Protein AF-A0AAD9V5Y5-F1 (afdb_monomer_lite)

pLDDT: mean 82.71, std 11.82, range [47.88, 95.81]

Sequence (154 aa):
MQNTRSEWIRNVHAHYNEISAKKIESFIAKNIDHDNVRKQNLLQPDKVKMPLFTRRIRDYPRFKMDFEKQVMLTINIESAPYILRSCLSKEPADVVKSIDDDLEAMWKRLHEKYDPTKVVDVIMNAIQITRNIRDGENNRRVELINVVEDGYRD

Structure (mmCIF, N/CA/C/O backbone):
data_AF-A0AAD9V5Y5-F1
#
_entry.id   AF-A0AAD9V5Y5-F1
#
loop_
_atom_site.group_PDB
_atom_site.id
_atom_site.type_symbol
_atom_site.label_atom_id
_atom_site.label_alt_id
_atom_site.label_comp_id
_atom_site.label_asym_id
_atom_site.label_entity_id
_atom_site.label_seq_id
_atom_site.pdbx_PDB_ins_code
_atom_site.Cartn_x
_atom_site.Cartn_y
_atom_site.Cartn_z
_atom_site.occupancy
_atom_site.B_iso_or_equiv
_atom_site.auth_seq_id
_atom_site.auth_comp_id
_atom_site.auth_asym_id
_atom_site.auth_atom_id
_atom_site.pdbx_PDB_model_num
ATOM 1 N N . MET A 1 1 ? 13.633 26.239 -55.908 1.00 52.34 1 MET A N 1
ATOM 2 C CA . MET A 1 1 ? 13.341 26.351 -54.457 1.00 52.34 1 MET A CA 1
ATOM 3 C C . MET A 1 1 ? 13.117 24.963 -53.829 1.00 52.34 1 MET A C 1
ATOM 5 O O . MET A 1 1 ? 11.999 24.651 -53.451 1.00 52.34 1 MET A O 1
ATOM 9 N N . GLN A 1 2 ? 14.146 24.107 -53.729 1.00 55.38 2 GLN A N 1
ATOM 10 C CA . GLN A 1 2 ? 14.031 22.754 -53.130 1.00 55.38 2 GLN A CA 1
ATOM 11 C C . GLN A 1 2 ? 14.909 22.543 -51.874 1.00 55.38 2 GLN A C 1
ATOM 13 O O . GLN A 1 2 ? 14.791 21.512 -51.223 1.00 55.38 2 GLN A O 1
ATOM 18 N N . ASN A 1 3 ? 15.743 23.519 -51.488 1.00 61.69 3 ASN A N 1
ATOM 19 C CA . ASN A 1 3 ? 16.753 23.337 -50.435 1.00 61.69 3 ASN A CA 1
ATOM 20 C C . ASN A 1 3 ? 16.200 23.445 -48.995 1.00 61.69 3 ASN A C 1
ATOM 22 O O . ASN A 1 3 ? 16.675 22.777 -48.085 1.00 61.69 3 ASN A O 1
ATOM 26 N N . THR A 1 4 ? 15.134 24.220 -48.783 1.00 74.88 4 THR A N 1
ATOM 27 C CA . THR A 1 4 ? 14.596 24.516 -47.441 1.00 74.88 4 THR A CA 1
ATOM 28 C C . THR A 1 4 ? 13.851 23.346 -46.795 1.00 74.88 4 THR A C 1
ATOM 30 O O . THR A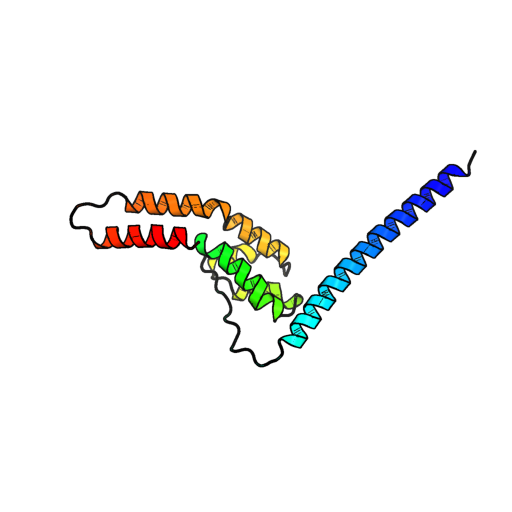 1 4 ? 13.861 23.200 -45.574 1.00 74.88 4 THR A O 1
ATOM 33 N N . ARG A 1 5 ? 13.218 22.474 -47.592 1.00 71.69 5 ARG A N 1
ATOM 34 C CA . ARG A 1 5 ? 12.476 21.311 -47.073 1.00 71.69 5 ARG A CA 1
ATOM 35 C C . ARG A 1 5 ? 13.415 20.247 -46.507 1.00 71.69 5 ARG A C 1
ATOM 37 O O . ARG A 1 5 ? 13.153 19.708 -45.437 1.00 71.69 5 ARG A O 1
ATOM 44 N N . SER A 1 6 ? 14.509 19.970 -47.213 1.00 77.94 6 SER A N 1
ATOM 45 C CA . SER A 1 6 ? 15.519 18.997 -46.787 1.00 77.94 6 SER A CA 1
ATOM 46 C C . SER A 1 6 ? 16.261 19.470 -45.536 1.00 77.94 6 SER A C 1
ATOM 48 O O . SER A 1 6 ? 16.506 18.677 -44.628 1.00 77.94 6 SER A O 1
ATOM 50 N N . GLU A 1 7 ? 16.547 20.771 -45.440 1.00 84.00 7 GLU A N 1
ATOM 51 C CA . GLU A 1 7 ? 17.129 21.371 -44.235 1.00 84.00 7 GLU A CA 1
ATOM 52 C C . GLU A 1 7 ? 16.185 21.288 -43.030 1.00 84.00 7 GLU A C 1
ATOM 54 O O . GLU A 1 7 ? 16.628 20.916 -41.943 1.00 84.00 7 GLU A O 1
ATOM 59 N N . TRP A 1 8 ? 14.885 21.543 -43.222 1.00 87.44 8 TRP A N 1
ATOM 60 C CA . TRP A 1 8 ? 13.888 21.417 -42.155 1.00 87.44 8 TRP A CA 1
ATOM 61 C C . TRP A 1 8 ? 13.782 19.980 -41.628 1.00 87.44 8 TRP A C 1
ATOM 63 O O . TRP A 1 8 ? 13.840 19.771 -40.418 1.00 87.44 8 TRP A O 1
ATOM 73 N N . ILE A 1 9 ? 13.717 18.981 -42.517 1.00 87.00 9 ILE A N 1
ATOM 74 C CA . ILE A 1 9 ? 13.662 17.562 -42.122 1.00 87.00 9 ILE A CA 1
ATOM 75 C C . ILE A 1 9 ? 14.912 17.171 -41.324 1.00 87.00 9 ILE A C 1
ATOM 77 O O . ILE A 1 9 ? 14.811 16.494 -40.300 1.00 87.00 9 ILE A O 1
ATOM 81 N N . ARG A 1 10 ? 16.096 17.617 -41.761 1.00 87.94 10 ARG A N 1
ATOM 82 C CA . ARG A 1 10 ? 17.353 17.338 -41.058 1.00 87.94 10 ARG A CA 1
ATOM 83 C C . ARG A 1 10 ? 17.382 17.980 -39.671 1.00 87.94 10 ARG A C 1
ATOM 85 O O . ARG A 1 10 ? 17.811 17.334 -38.720 1.00 87.94 10 ARG A O 1
ATOM 92 N N . ASN A 1 11 ? 16.905 19.217 -39.552 1.00 93.12 11 ASN A N 1
ATOM 93 C CA . ASN A 1 11 ? 16.843 19.928 -38.277 1.00 93.12 11 ASN A CA 1
ATOM 94 C C . ASN A 1 11 ? 15.878 19.254 -37.288 1.00 93.12 11 ASN A C 1
ATOM 96 O O . ASN A 1 11 ? 16.220 19.049 -36.127 1.00 93.12 11 ASN A O 1
ATOM 100 N N . VAL A 1 12 ? 14.698 18.843 -37.761 1.00 90.56 12 VAL A N 1
ATOM 101 C CA . VAL A 1 12 ? 13.713 18.128 -36.937 1.00 90.56 12 VAL A CA 1
ATOM 102 C C . VAL A 1 12 ? 14.268 16.785 -36.455 1.00 90.56 12 VAL A C 1
ATOM 104 O O . VAL A 1 12 ? 14.148 16.472 -35.272 1.00 90.56 12 VAL A O 1
ATOM 107 N N . HIS A 1 13 ? 14.933 16.016 -37.325 1.00 88.25 13 HIS A N 1
ATOM 108 C CA . HIS A 1 13 ? 15.579 14.763 -36.920 1.00 88.25 13 HIS A CA 1
ATOM 109 C C . HIS A 1 13 ? 16.696 14.975 -35.896 1.00 88.25 13 HIS A C 1
ATOM 111 O O . HIS A 1 13 ? 16.781 14.223 -34.928 1.00 88.25 13 HIS A O 1
ATOM 117 N N . ALA A 1 14 ? 17.538 15.994 -36.083 1.00 93.00 14 ALA A N 1
ATOM 118 C CA . ALA A 1 14 ? 18.602 16.307 -35.134 1.00 93.00 14 ALA A CA 1
ATOM 119 C C . ALA A 1 14 ? 18.029 16.631 -33.746 1.00 93.00 14 ALA A C 1
ATOM 121 O O . ALA A 1 14 ? 18.485 16.076 -32.748 1.00 93.00 14 ALA A O 1
ATOM 122 N N . HIS A 1 15 ? 16.974 17.447 -33.696 1.00 90.25 15 HIS A N 1
ATOM 123 C CA . HIS A 1 15 ? 16.317 17.809 -32.445 1.00 90.25 15 HIS A CA 1
ATOM 124 C C . HIS A 1 15 ? 15.638 16.612 -31.761 1.00 90.25 15 HIS A C 1
ATOM 126 O O . HIS A 1 15 ? 15.766 16.428 -30.552 1.00 90.25 15 HIS A O 1
ATOM 132 N N . TYR A 1 16 ? 14.961 15.751 -32.529 1.00 88.75 16 TYR A N 1
ATOM 133 C CA . TYR A 1 16 ? 14.365 14.522 -32.000 1.00 88.75 16 TYR A CA 1
ATOM 134 C C . TYR A 1 16 ? 15.419 13.579 -31.406 1.00 88.75 16 TYR A C 1
ATOM 136 O O . TYR A 1 16 ? 15.222 13.030 -30.318 1.00 88.75 16 TYR A O 1
ATOM 144 N N . ASN A 1 17 ? 16.551 13.416 -32.093 1.00 92.19 17 ASN A N 1
ATOM 145 C CA . ASN A 1 17 ? 17.650 12.577 -31.625 1.00 92.19 17 ASN A CA 1
ATOM 146 C C . ASN A 1 17 ? 18.288 13.144 -30.354 1.00 92.19 17 ASN A C 1
ATOM 148 O O . ASN A 1 17 ? 18.574 12.385 -29.435 1.00 92.19 17 ASN A O 1
ATOM 152 N N . GLU A 1 18 ? 18.454 14.464 -30.265 1.00 93.31 18 GLU A N 1
ATOM 153 C CA . GLU A 1 18 ? 18.970 15.132 -29.069 1.00 93.31 18 GLU A CA 1
ATOM 154 C C . GLU A 1 18 ? 18.051 14.922 -27.857 1.00 93.31 18 GLU A C 1
ATOM 156 O O . GLU A 1 18 ? 18.514 14.548 -26.778 1.00 93.31 18 GLU A O 1
ATOM 161 N N . ILE A 1 19 ? 16.737 15.105 -28.028 1.00 88.81 19 ILE A N 1
ATOM 162 C CA . ILE A 1 19 ? 15.755 14.865 -26.959 1.00 88.81 19 ILE A CA 1
ATOM 163 C C . ILE A 1 19 ? 15.764 13.391 -26.540 1.00 88.81 19 ILE A C 1
ATOM 165 O O . ILE A 1 19 ? 15.732 13.080 -25.346 1.00 88.81 19 ILE A O 1
ATOM 169 N N . SER A 1 20 ? 15.827 12.480 -27.511 1.00 84.62 20 SER A N 1
ATOM 170 C CA . SER A 1 20 ? 15.849 11.038 -27.257 1.00 84.62 20 SER A CA 1
ATOM 171 C C . SER A 1 20 ? 17.117 10.617 -26.511 1.00 84.62 20 SER A C 1
ATOM 173 O O . SER A 1 20 ? 17.026 9.875 -25.533 1.00 84.62 20 SER A O 1
ATOM 175 N N . ALA A 1 21 ? 18.279 11.150 -26.900 1.00 87.44 21 ALA A N 1
ATOM 176 C CA . ALA A 1 21 ? 19.551 10.918 -26.222 1.00 87.44 21 ALA A CA 1
ATOM 177 C C . ALA A 1 21 ? 19.511 11.418 -24.771 1.00 87.44 21 ALA A C 1
ATOM 179 O O . ALA A 1 21 ? 19.780 10.646 -23.854 1.00 87.44 21 ALA A O 1
ATOM 180 N N . LYS A 1 22 ? 19.043 12.653 -24.542 1.00 88.25 22 LYS A N 1
ATOM 181 C CA . LYS A 1 22 ? 18.873 13.217 -23.190 1.00 88.25 22 LYS A CA 1
ATOM 182 C C . LYS A 1 22 ? 17.957 12.362 -22.310 1.00 88.25 22 LYS A C 1
ATOM 184 O O . LYS A 1 22 ? 18.215 12.189 -21.119 1.00 88.25 22 LYS A O 1
ATOM 189 N N . LYS A 1 23 ? 16.885 11.796 -22.879 1.00 85.38 23 LYS A N 1
ATOM 190 C CA . LYS A 1 23 ? 15.973 10.902 -22.148 1.00 85.38 23 LYS A CA 1
ATOM 191 C C . LYS A 1 23 ? 16.666 9.602 -21.733 1.00 85.38 23 LYS A C 1
ATOM 193 O O . LYS A 1 23 ? 16.518 9.196 -20.580 1.00 85.38 23 LYS A O 1
ATOM 198 N N . ILE A 1 24 ? 17.434 8.991 -22.638 1.00 85.62 24 ILE A N 1
ATOM 199 C CA . ILE A 1 24 ? 18.216 7.772 -22.374 1.00 85.62 24 ILE A CA 1
ATOM 200 C C . ILE A 1 24 ? 19.275 8.040 -21.299 1.00 85.62 24 ILE A C 1
ATOM 202 O O . ILE A 1 24 ? 19.348 7.296 -20.324 1.00 85.62 24 ILE A O 1
ATOM 206 N N . GLU A 1 25 ? 20.027 9.134 -21.415 1.00 85.88 25 GLU A N 1
ATOM 207 C CA . GLU A 1 25 ? 21.022 9.544 -20.417 1.00 85.88 25 GLU A CA 1
ATOM 208 C C . GLU A 1 25 ? 20.388 9.745 -19.035 1.00 85.88 25 GLU A C 1
ATOM 210 O O . GLU A 1 25 ? 20.912 9.242 -18.043 1.00 85.88 25 GLU A O 1
ATOM 215 N N . SER A 1 26 ? 19.215 10.389 -18.959 1.00 78.19 26 SER A N 1
ATOM 216 C CA . SER A 1 26 ? 18.498 10.555 -17.685 1.00 78.19 26 SER A CA 1
ATOM 217 C C . SER A 1 26 ? 18.076 9.221 -17.057 1.00 78.19 26 SER A C 1
ATOM 219 O O . SER A 1 26 ? 18.068 9.086 -15.834 1.00 78.19 26 SER A O 1
ATOM 221 N N . PHE A 1 27 ? 17.732 8.227 -17.881 1.00 69.50 27 PHE A N 1
ATOM 222 C CA . PHE A 1 27 ? 17.334 6.901 -17.417 1.00 69.50 27 PHE A CA 1
ATOM 223 C C . PHE A 1 27 ? 18.547 6.107 -16.921 1.00 69.50 27 PHE A C 1
ATOM 225 O O . PHE A 1 27 ? 18.490 5.489 -15.861 1.00 69.50 27 PHE A O 1
ATOM 232 N N . ILE A 1 28 ? 19.672 6.177 -17.637 1.00 78.75 28 ILE A N 1
ATOM 233 C CA . ILE A 1 28 ? 20.934 5.548 -17.231 1.00 78.75 28 ILE A CA 1
ATOM 234 C C . ILE A 1 28 ? 21.453 6.177 -15.931 1.00 78.75 28 ILE A C 1
ATOM 236 O O . ILE A 1 28 ? 21.783 5.448 -15.000 1.00 78.75 28 ILE A O 1
ATOM 240 N N . ALA A 1 29 ? 21.454 7.509 -15.820 1.00 74.88 29 ALA A N 1
ATOM 241 C CA . ALA A 1 29 ? 21.902 8.213 -14.617 1.00 74.88 29 ALA A CA 1
ATOM 242 C C . ALA A 1 29 ? 21.093 7.818 -13.370 1.00 74.88 29 ALA A C 1
ATOM 244 O O . ALA A 1 29 ? 21.679 7.562 -12.321 1.00 74.88 29 ALA A O 1
ATOM 245 N N . LYS A 1 30 ? 19.763 7.692 -13.493 1.00 70.75 30 LYS A N 1
ATOM 246 C CA . LYS A 1 30 ? 18.895 7.221 -12.399 1.00 70.75 30 LYS A CA 1
ATOM 247 C C . LYS A 1 30 ? 19.213 5.790 -11.955 1.00 70.75 30 LYS A C 1
ATOM 249 O O . LYS A 1 30 ? 19.182 5.515 -10.761 1.00 70.75 30 LYS A O 1
ATOM 254 N N . ASN A 1 31 ? 19.529 4.892 -12.891 1.00 67.25 31 ASN A N 1
ATOM 255 C CA . ASN A 1 31 ? 19.891 3.508 -12.561 1.00 67.25 31 ASN A CA 1
ATOM 256 C C . ASN A 1 31 ? 21.284 3.411 -11.914 1.00 67.25 31 ASN A C 1
ATOM 258 O O . ASN A 1 31 ? 21.455 2.680 -10.944 1.00 67.25 31 ASN A O 1
ATOM 262 N N . ILE A 1 32 ? 22.267 4.182 -12.397 1.00 69.94 32 ILE A N 1
ATOM 263 C CA . ILE A 1 32 ? 23.624 4.212 -11.821 1.00 69.94 32 ILE A CA 1
ATOM 264 C C . ILE A 1 32 ? 23.610 4.770 -10.391 1.00 69.94 32 ILE A C 1
ATOM 266 O O . ILE A 1 32 ? 24.321 4.257 -9.527 1.00 69.94 32 ILE A O 1
ATOM 270 N N . ASP A 1 33 ? 22.814 5.811 -10.133 1.00 65.75 33 ASP A N 1
ATOM 271 C CA . ASP A 1 33 ? 22.650 6.374 -8.788 1.00 65.75 33 ASP A CA 1
ATOM 272 C C . ASP A 1 33 ? 22.039 5.342 -7.826 1.00 65.75 33 ASP A C 1
ATOM 274 O O . ASP A 1 33 ? 22.580 5.092 -6.749 1.00 65.75 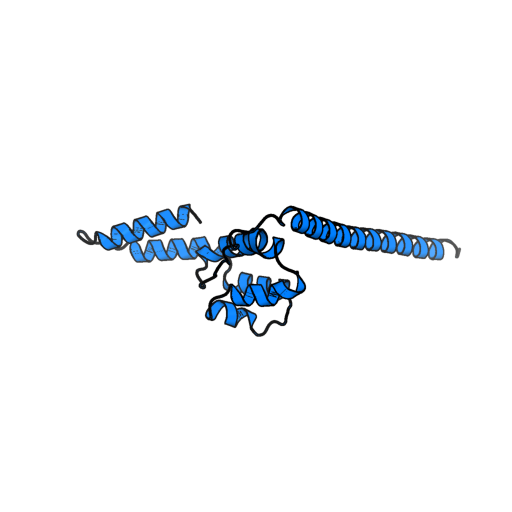33 ASP A O 1
ATOM 278 N N . HIS A 1 34 ? 20.988 4.638 -8.265 1.00 61.09 34 HIS A N 1
ATOM 279 C CA . HIS A 1 34 ? 20.361 3.557 -7.497 1.00 61.09 34 HIS A CA 1
ATOM 280 C C . HIS A 1 34 ? 21.347 2.420 -7.162 1.00 61.09 34 HIS A C 1
ATOM 282 O O . HIS A 1 34 ? 21.453 2.010 -6.002 1.00 61.09 34 HIS A O 1
ATOM 288 N N . ASP A 1 35 ? 22.160 1.986 -8.131 1.00 62.72 35 ASP A N 1
ATOM 289 C CA . ASP A 1 35 ? 23.185 0.954 -7.926 1.00 62.72 35 ASP A CA 1
ATOM 290 C C . ASP A 1 35 ? 24.332 1.404 -6.999 1.00 62.72 35 ASP A C 1
ATOM 292 O O . ASP A 1 35 ? 24.862 0.602 -6.219 1.00 62.72 35 ASP A O 1
ATOM 296 N N . ASN A 1 36 ? 24.735 2.677 -7.051 1.00 60.59 36 ASN A N 1
ATOM 297 C CA . ASN A 1 36 ? 25.765 3.217 -6.157 1.00 60.59 36 ASN A CA 1
ATOM 298 C C . ASN A 1 36 ? 25.259 3.346 -4.715 1.00 60.59 36 ASN A C 1
ATOM 300 O O . ASN A 1 36 ? 25.972 2.946 -3.789 1.00 60.59 36 ASN A O 1
ATOM 304 N N . VAL A 1 37 ? 24.021 3.813 -4.518 1.00 60.31 37 VAL A N 1
ATOM 305 C CA . VAL A 1 37 ? 23.361 3.841 -3.200 1.00 60.31 37 VAL A CA 1
ATOM 306 C C . VAL A 1 37 ? 23.270 2.427 -2.618 1.00 60.31 37 VAL A C 1
ATOM 308 O O . VAL A 1 37 ? 23.543 2.224 -1.432 1.00 60.31 37 VAL A O 1
ATOM 311 N N . ARG A 1 38 ? 22.980 1.418 -3.448 1.00 56.56 38 ARG A N 1
ATOM 312 C CA . ARG A 1 38 ? 22.966 0.008 -3.034 1.00 56.56 38 ARG A CA 1
ATOM 313 C C . ARG A 1 38 ? 24.340 -0.487 -2.573 1.00 56.56 38 ARG A C 1
ATOM 315 O O . ARG A 1 38 ? 24.431 -1.133 -1.531 1.00 56.56 38 ARG A O 1
ATOM 322 N N . LYS A 1 39 ? 25.417 -0.182 -3.311 1.00 58.28 39 LYS A N 1
ATOM 323 C CA . LYS A 1 39 ? 26.790 -0.588 -2.938 1.00 58.28 39 LYS A CA 1
ATOM 324 C C . LYS A 1 39 ? 27.260 0.050 -1.629 1.00 58.28 39 LYS A C 1
ATOM 326 O O . LYS A 1 39 ? 28.006 -0.586 -0.890 1.00 58.28 39 LYS A O 1
ATOM 331 N N . GLN A 1 40 ? 26.810 1.267 -1.327 1.00 58.03 40 GLN A N 1
ATOM 332 C CA . GLN A 1 40 ? 27.155 1.967 -0.085 1.00 58.03 40 GLN A CA 1
ATOM 333 C C . GLN A 1 40 ? 26.397 1.443 1.149 1.00 58.03 40 GLN A C 1
ATOM 335 O O . GLN A 1 40 ? 26.900 1.577 2.261 1.00 58.03 40 GLN A O 1
ATOM 340 N N . ASN A 1 41 ? 25.244 0.787 0.973 1.00 54.06 41 ASN A N 1
ATOM 341 C CA . ASN A 1 41 ? 24.443 0.213 2.065 1.00 54.06 41 ASN A CA 1
ATOM 342 C C . ASN A 1 41 ? 24.762 -1.269 2.370 1.00 54.06 41 ASN A C 1
ATOM 344 O O . ASN A 1 41 ? 24.030 -1.930 3.104 1.00 54.06 41 ASN A O 1
ATOM 348 N N . LEU A 1 42 ? 25.871 -1.812 1.850 1.00 52.16 42 LEU A N 1
ATOM 349 C CA . LEU A 1 42 ? 26.302 -3.201 2.076 1.00 52.16 42 LEU A CA 1
ATOM 350 C C . LEU A 1 42 ? 27.034 -3.399 3.424 1.00 52.16 42 LEU A C 1
ATOM 352 O O . LEU A 1 42 ? 27.983 -4.173 3.523 1.00 52.16 42 LEU A O 1
ATOM 356 N N . LEU A 1 43 ? 26.618 -2.696 4.476 1.00 53.09 43 LEU A N 1
ATOM 357 C CA . LEU A 1 43 ? 27.069 -2.943 5.844 1.00 53.09 43 LEU A CA 1
ATOM 358 C C . LEU A 1 43 ? 25.870 -3.466 6.632 1.00 53.09 43 LEU A C 1
ATOM 360 O O . LEU A 1 43 ? 25.011 -2.701 7.043 1.00 53.09 43 LEU A O 1
ATOM 364 N N . GLN A 1 44 ? 25.813 -4.800 6.720 1.00 54.41 44 GLN A N 1
ATOM 365 C CA . GLN A 1 44 ? 24.907 -5.648 7.508 1.00 54.41 44 GLN A CA 1
ATOM 366 C C . GLN A 1 44 ? 23.558 -5.011 7.890 1.00 54.41 44 GLN A C 1
ATOM 368 O O . GLN A 1 44 ? 23.473 -4.342 8.919 1.00 54.41 44 GLN A O 1
ATOM 373 N N . PRO A 1 45 ? 22.476 -5.258 7.130 1.00 50.22 45 PRO A N 1
ATOM 374 C CA . PRO A 1 45 ? 21.171 -4.812 7.567 1.00 50.22 45 PRO A CA 1
ATOM 375 C C . PRO A 1 45 ? 20.748 -5.651 8.776 1.00 50.22 45 PRO A C 1
ATOM 377 O O . PRO A 1 45 ? 20.501 -6.856 8.656 1.00 50.22 45 PRO A O 1
ATOM 380 N N . ASP A 1 46 ? 20.566 -5.000 9.925 1.00 47.88 46 ASP A N 1
ATOM 381 C CA . ASP A 1 46 ? 19.424 -5.339 10.770 1.00 47.88 46 ASP A CA 1
ATOM 382 C C . ASP A 1 46 ? 18.238 -5.511 9.820 1.00 47.88 46 ASP A C 1
ATOM 384 O O . ASP A 1 46 ? 17.939 -4.596 9.051 1.00 47.88 46 ASP A O 1
ATOM 388 N N . LYS A 1 47 ? 17.671 -6.724 9.762 1.00 57.84 47 LYS A N 1
ATOM 389 C CA . LYS A 1 47 ? 16.658 -7.126 8.772 1.00 57.84 47 LYS A CA 1
ATOM 390 C C . LYS A 1 47 ? 15.701 -5.963 8.518 1.00 57.84 47 LYS A C 1
ATOM 392 O O . LYS A 1 47 ? 14.912 -5.643 9.407 1.00 57.84 47 LYS A O 1
ATOM 397 N N . VAL A 1 48 ? 15.786 -5.345 7.332 1.00 63.59 48 VAL A N 1
ATOM 398 C CA . VAL A 1 48 ? 14.885 -4.257 6.936 1.00 63.59 48 VAL A CA 1
ATOM 399 C C . VAL A 1 48 ? 13.475 -4.736 7.232 1.00 63.59 48 VAL A C 1
ATOM 401 O O . VAL A 1 48 ? 13.049 -5.782 6.731 1.00 63.59 48 VAL A O 1
ATOM 404 N N . LYS A 1 49 ? 12.788 -4.042 8.143 1.00 71.88 49 LYS A N 1
ATOM 405 C CA . LYS A 1 49 ? 11.463 -4.464 8.576 1.00 71.88 49 LYS A CA 1
ATOM 406 C C . LYS A 1 49 ? 10.535 -4.286 7.388 1.00 71.88 49 LYS A C 1
ATOM 408 O O . LYS A 1 49 ? 10.190 -3.164 7.033 1.00 71.88 49 LYS A O 1
ATOM 413 N N . MET A 1 50 ? 10.160 -5.401 6.773 1.00 84.44 50 MET A N 1
ATOM 414 C CA . MET A 1 50 ? 9.297 -5.378 5.605 1.00 84.44 50 MET A CA 1
ATOM 415 C C . MET A 1 50 ? 7.950 -4.744 6.001 1.00 84.44 50 MET A C 1
ATOM 417 O O . MET A 1 50 ? 7.304 -5.240 6.933 1.00 84.44 50 MET A O 1
ATOM 421 N N . PRO A 1 51 ? 7.542 -3.625 5.376 1.00 90.56 51 PRO A N 1
ATOM 422 C CA . PRO A 1 51 ? 6.311 -2.944 5.742 1.00 90.56 51 PRO A CA 1
ATOM 423 C C . PRO A 1 51 ? 5.112 -3.810 5.342 1.00 90.56 51 PRO A C 1
ATOM 425 O O . PRO A 1 51 ? 5.114 -4.425 4.280 1.00 90.56 51 PRO A O 1
ATOM 428 N N . LEU A 1 52 ? 4.078 -3.860 6.184 1.00 93.75 52 LEU A N 1
ATOM 429 C CA . LEU A 1 52 ? 2.853 -4.612 5.910 1.00 93.75 52 LEU A CA 1
ATOM 430 C C . LEU A 1 52 ? 1.669 -3.656 5.786 1.00 93.75 52 LEU A C 1
ATOM 432 O O . LEU A 1 52 ? 1.341 -2.943 6.733 1.00 93.75 52 LEU A O 1
ATOM 436 N N . PHE A 1 53 ? 0.975 -3.702 4.653 1.00 95.31 53 PHE A N 1
ATOM 437 C CA . PHE A 1 53 ? -0.237 -2.929 4.431 1.00 95.31 53 PHE A CA 1
ATOM 438 C C . PHE A 1 53 ? -1.497 -3.753 4.698 1.00 95.31 53 PHE A C 1
ATOM 440 O O . PHE A 1 53 ? -1.796 -4.738 4.015 1.00 95.31 53 PHE A O 1
ATOM 447 N N . THR A 1 54 ? -2.280 -3.322 5.687 1.00 92.38 54 THR A N 1
ATOM 448 C CA . THR A 1 54 ? -3.427 -4.086 6.200 1.00 92.38 54 THR A CA 1
ATOM 449 C C . THR A 1 54 ? -4.783 -3.694 5.619 1.00 92.38 54 THR A C 1
ATOM 451 O O . THR A 1 54 ? -5.756 -4.313 6.034 1.00 92.38 54 THR A O 1
ATOM 454 N N . ARG A 1 55 ? -4.851 -2.723 4.681 1.00 90.50 55 ARG A N 1
ATOM 455 C CA . ARG A 1 55 ? -6.049 -2.067 4.076 1.00 90.50 55 ARG A CA 1
ATOM 456 C C . ARG A 1 55 ? -6.502 -0.741 4.696 1.00 90.50 55 ARG A C 1
ATOM 458 O O . ARG A 1 55 ? -7.439 -0.130 4.184 1.00 90.50 55 ARG A O 1
ATOM 465 N N . ARG A 1 56 ? -5.908 -0.299 5.806 1.00 88.31 56 ARG A N 1
ATOM 466 C CA . ARG A 1 56 ? -6.295 0.970 6.442 1.00 88.31 56 ARG A CA 1
ATOM 467 C C . ARG A 1 56 ? -5.835 2.139 5.572 1.00 88.31 56 ARG A C 1
ATOM 469 O O . ARG A 1 56 ? -4.642 2.319 5.386 1.00 88.31 56 ARG A O 1
ATOM 476 N N . ILE A 1 57 ? -6.779 2.939 5.073 1.00 88.06 57 ILE A N 1
A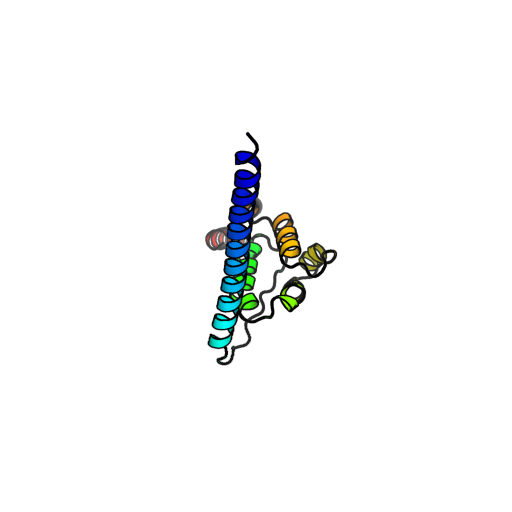TOM 477 C CA . ILE A 1 57 ? -6.487 4.092 4.197 1.00 88.06 57 ILE A CA 1
ATOM 478 C C . ILE A 1 57 ? -5.517 5.076 4.873 1.00 88.06 57 ILE A C 1
ATOM 480 O O . ILE A 1 57 ? -4.608 5.567 4.218 1.00 88.06 57 ILE A O 1
ATOM 484 N N . ARG A 1 58 ? -5.657 5.286 6.190 1.00 88.69 58 ARG A N 1
ATOM 485 C CA . ARG A 1 58 ? -4.754 6.126 7.000 1.00 88.69 58 ARG A CA 1
ATOM 486 C C . ARG A 1 58 ? -3.292 5.666 6.953 1.00 88.69 58 ARG A C 1
ATOM 488 O O . ARG A 1 58 ? -2.391 6.484 6.843 1.00 88.69 58 ARG A O 1
ATOM 495 N N . ASP A 1 59 ? -3.060 4.354 6.904 1.00 90.25 59 ASP A N 1
ATOM 496 C CA . ASP A 1 59 ? -1.710 3.777 6.887 1.00 90.25 59 ASP A CA 1
ATOM 497 C C . ASP A 1 59 ? -1.085 3.791 5.477 1.00 90.25 59 ASP A C 1
ATOM 499 O O . ASP A 1 59 ? 0.112 3.539 5.321 1.00 90.25 59 ASP A O 1
ATOM 503 N N . TYR A 1 60 ? -1.878 4.046 4.429 1.00 92.19 60 TYR A N 1
ATOM 504 C CA . TYR A 1 60 ? -1.448 3.901 3.037 1.00 92.19 60 TYR A CA 1
ATOM 505 C C . TYR A 1 60 ? -0.318 4.863 2.619 1.00 92.19 60 TYR A C 1
ATOM 507 O O . TYR A 1 60 ? 0.654 4.386 2.023 1.00 92.19 60 TYR A O 1
ATOM 515 N N . PRO A 1 61 ? -0.358 6.176 2.941 1.00 90.44 61 PRO A N 1
ATOM 516 C CA . PRO A 1 61 ? 0.731 7.097 2.608 1.00 90.44 61 PRO A CA 1
ATOM 517 C C . PRO A 1 61 ? 2.064 6.670 3.224 1.00 90.44 61 PRO A C 1
ATOM 519 O O . PRO A 1 61 ? 3.091 6.634 2.542 1.00 90.44 61 PRO A O 1
ATOM 522 N N . ARG A 1 62 ? 2.036 6.294 4.509 1.00 90.50 62 ARG A N 1
ATOM 523 C CA . ARG A 1 62 ? 3.221 5.846 5.241 1.00 90.50 62 ARG A CA 1
ATOM 524 C C . ARG A 1 62 ? 3.752 4.531 4.687 1.00 90.50 62 ARG A C 1
ATOM 526 O O . ARG A 1 62 ? 4.944 4.438 4.425 1.00 90.50 62 ARG A O 1
ATOM 533 N N . PHE A 1 63 ? 2.872 3.567 4.419 1.00 93.56 63 PHE A N 1
ATOM 534 C CA . PHE A 1 63 ? 3.241 2.313 3.766 1.00 93.56 63 PHE A CA 1
ATOM 535 C C . PHE A 1 63 ? 3.974 2.543 2.439 1.00 93.56 63 PHE A C 1
ATOM 537 O O . PHE A 1 63 ? 5.042 1.972 2.223 1.00 93.56 63 PHE A O 1
ATOM 544 N N . LYS A 1 64 ? 3.421 3.393 1.564 1.00 93.00 64 LYS A N 1
ATOM 545 C CA . LYS A 1 64 ? 4.030 3.699 0.265 1.00 93.00 64 LYS A CA 1
ATOM 546 C C . LYS A 1 64 ? 5.417 4.321 0.441 1.00 93.00 64 LYS A C 1
ATOM 548 O O . LYS A 1 64 ? 6.375 3.855 -0.171 1.00 93.00 64 LYS A O 1
ATOM 553 N N . MET A 1 65 ? 5.534 5.317 1.320 1.00 91.50 65 MET A N 1
ATOM 554 C CA . MET A 1 65 ? 6.811 5.962 1.628 1.00 91.50 65 MET A CA 1
ATOM 555 C C . MET A 1 65 ? 7.846 4.967 2.175 1.00 91.50 65 MET A C 1
ATOM 557 O O . MET A 1 65 ? 9.000 4.997 1.752 1.00 91.50 65 MET A O 1
ATOM 561 N N . ASP A 1 66 ? 7.456 4.099 3.110 1.00 91.38 66 ASP A N 1
ATOM 562 C CA . ASP A 1 66 ? 8.355 3.111 3.712 1.00 91.38 66 ASP A CA 1
ATOM 563 C C . ASP A 1 66 ? 8.809 2.073 2.681 1.00 91.38 66 ASP A C 1
ATOM 565 O O . ASP A 1 66 ? 9.986 1.714 2.639 1.00 91.38 66 ASP A O 1
ATOM 569 N N . PHE A 1 67 ? 7.918 1.641 1.787 1.00 92.56 67 PHE A N 1
ATOM 570 C CA . PHE A 1 67 ? 8.288 0.749 0.693 1.00 92.56 67 PHE A CA 1
ATOM 571 C C . PHE A 1 67 ? 9.296 1.412 -0.261 1.00 92.56 67 PHE A C 1
ATOM 573 O O . PHE A 1 67 ? 10.332 0.825 -0.573 1.00 92.56 67 PHE A O 1
ATOM 580 N N . GLU A 1 68 ? 9.047 2.652 -0.684 1.00 90.75 68 GLU A N 1
ATOM 581 C CA . GLU A 1 68 ? 9.938 3.391 -1.588 1.00 90.75 68 GLU A CA 1
ATOM 582 C C . GLU A 1 68 ? 11.305 3.699 -0.958 1.00 90.75 68 GLU A C 1
ATOM 584 O O . GLU A 1 68 ? 12.331 3.601 -1.626 1.00 90.75 68 GLU A O 1
ATOM 589 N N . LYS A 1 69 ? 11.345 4.060 0.329 1.00 88.00 69 LYS A N 1
ATOM 590 C CA . LYS A 1 69 ? 12.588 4.496 0.985 1.00 88.00 69 LYS A CA 1
ATOM 591 C C . LYS A 1 69 ? 13.384 3.373 1.635 1.00 88.00 69 LYS A C 1
ATOM 593 O O . LYS A 1 69 ? 14.583 3.535 1.810 1.00 88.00 69 LYS A O 1
ATOM 598 N N . GLN A 1 70 ? 12.752 2.272 2.033 1.00 86.62 70 GLN A N 1
ATOM 599 C CA . GLN A 1 70 ? 13.425 1.203 2.783 1.00 86.62 70 GLN A CA 1
ATOM 600 C C . GLN A 1 70 ? 13.551 -0.077 1.956 1.00 86.62 70 GLN A C 1
ATOM 602 O O . GLN A 1 70 ? 14.603 -0.716 1.946 1.00 86.62 70 GLN A O 1
ATOM 607 N N . VAL A 1 71 ? 12.496 -0.445 1.225 1.00 87.06 71 VAL A N 1
ATOM 608 C CA . VAL A 1 71 ? 12.475 -1.690 0.449 1.00 87.06 71 VAL A CA 1
ATOM 609 C C . VAL A 1 71 ? 13.139 -1.477 -0.907 1.00 87.06 71 VAL A C 1
ATOM 611 O O . VAL A 1 71 ? 14.107 -2.165 -1.218 1.00 87.06 71 VAL A O 1
ATOM 614 N N . MET A 1 72 ? 12.709 -0.478 -1.683 1.00 87.31 72 MET A N 1
ATOM 615 C CA . MET A 1 72 ? 13.215 -0.252 -3.048 1.00 87.31 72 MET A CA 1
ATOM 616 C C . MET A 1 72 ? 14.717 0.057 -3.124 1.00 87.31 72 MET A C 1
ATOM 618 O O . MET A 1 72 ? 15.311 -0.159 -4.173 1.00 87.31 72 MET A O 1
ATOM 622 N N . LEU A 1 73 ? 15.350 0.528 -2.044 1.00 83.69 73 LEU A N 1
ATOM 623 C CA . LEU A 1 73 ? 16.803 0.759 -2.005 1.00 83.69 73 LEU A CA 1
ATOM 624 C C . LEU A 1 73 ? 17.626 -0.530 -1.853 1.00 83.69 73 LEU A C 1
ATOM 626 O O . LEU A 1 73 ? 18.829 -0.528 -2.103 1.00 83.69 73 LEU A O 1
ATOM 630 N N . THR A 1 74 ? 17.000 -1.624 -1.416 1.00 83.06 74 THR A N 1
ATOM 631 C CA . THR A 1 74 ? 17.700 -2.869 -1.059 1.00 83.06 74 THR A CA 1
ATOM 632 C C . THR A 1 74 ? 17.415 -4.029 -2.011 1.00 83.06 74 THR A C 1
ATOM 634 O O . THR A 1 74 ? 18.156 -5.015 -2.009 1.00 83.06 74 THR A O 1
ATOM 637 N N . ILE A 1 75 ? 16.384 -3.916 -2.851 1.00 83.69 75 ILE A N 1
ATOM 638 C CA . ILE A 1 75 ? 15.907 -4.991 -3.729 1.00 83.69 75 ILE A CA 1
ATOM 639 C C . ILE A 1 75 ? 16.231 -4.723 -5.205 1.00 83.69 75 ILE A C 1
ATOM 641 O O . ILE A 1 75 ? 16.499 -3.592 -5.601 1.00 83.69 75 ILE A O 1
ATOM 645 N N . ASN A 1 76 ? 16.185 -5.772 -6.031 1.00 85.88 76 ASN A N 1
ATOM 646 C CA . ASN A 1 76 ? 16.202 -5.624 -7.488 1.00 85.88 76 ASN A CA 1
ATOM 647 C C . ASN A 1 76 ? 14.836 -5.088 -7.956 1.00 85.88 76 ASN A C 1
ATOM 649 O O . ASN A 1 76 ? 13.794 -5.517 -7.460 1.00 85.88 76 ASN A O 1
ATOM 653 N N . ILE A 1 77 ? 14.834 -4.186 -8.936 1.00 84.62 77 ILE A N 1
ATOM 654 C CA . ILE A 1 77 ? 13.610 -3.663 -9.546 1.00 84.62 77 ILE A CA 1
ATOM 655 C C . ILE A 1 77 ? 12.743 -4.774 -10.156 1.00 84.62 77 ILE A C 1
ATOM 657 O O . ILE A 1 77 ? 11.522 -4.719 -10.050 1.00 84.62 77 ILE A O 1
ATOM 661 N N . GLU A 1 78 ? 13.357 -5.829 -10.697 1.00 87.69 78 GLU A N 1
ATOM 662 C CA . GLU A 1 78 ? 12.646 -6.982 -11.268 1.00 87.69 78 GLU A CA 1
ATOM 663 C C . GLU A 1 78 ? 11.891 -7.794 -10.204 1.00 87.69 78 GLU A C 1
ATOM 665 O O . GLU A 1 78 ? 10.850 -8.379 -10.488 1.00 87.69 78 GLU A O 1
ATOM 670 N N . SER A 1 79 ? 12.383 -7.820 -8.959 1.00 88.75 79 SER A N 1
ATOM 671 C CA . SER A 1 79 ? 11.709 -8.514 -7.855 1.00 88.75 79 SER A CA 1
ATOM 672 C C . SER A 1 79 ? 10.717 -7.626 -7.102 1.00 88.75 79 SER A C 1
ATOM 674 O O . SER A 1 79 ? 9.974 -8.123 -6.250 1.00 88.75 79 SER A O 1
ATOM 676 N N . ALA A 1 80 ? 10.659 -6.329 -7.415 1.00 91.25 80 ALA A N 1
ATOM 677 C CA . ALA A 1 80 ? 9.806 -5.368 -6.726 1.00 91.25 80 ALA A CA 1
ATOM 678 C C . ALA A 1 80 ? 8.302 -5.679 -6.798 1.00 91.25 80 ALA A C 1
ATOM 680 O O . ALA A 1 80 ? 7.662 -5.578 -5.750 1.00 91.25 80 ALA A O 1
ATOM 681 N N . PRO A 1 81 ? 7.717 -6.121 -7.931 1.00 94.00 81 PRO A N 1
ATOM 682 C CA . PRO A 1 81 ? 6.304 -6.507 -7.980 1.00 94.00 81 PRO A CA 1
ATOM 683 C C . PRO A 1 81 ? 5.979 -7.659 -7.023 1.00 94.00 81 PRO A C 1
ATOM 685 O O . PRO A 1 81 ? 5.019 -7.601 -6.253 1.00 94.00 81 PRO A O 1
ATOM 688 N N . TYR A 1 82 ? 6.817 -8.698 -7.008 1.00 93.00 82 TYR A N 1
ATOM 689 C CA . TYR A 1 82 ? 6.657 -9.835 -6.104 1.00 93.00 82 TYR A CA 1
ATOM 690 C C . TYR A 1 82 ? 6.787 -9.419 -4.633 1.00 93.00 82 TYR A C 1
ATOM 692 O O . TYR A 1 82 ? 5.950 -9.780 -3.802 1.00 93.00 82 TYR A O 1
ATOM 700 N N . ILE A 1 83 ? 7.801 -8.613 -4.314 1.00 93.25 83 ILE A N 1
ATOM 701 C CA . ILE A 1 83 ? 8.029 -8.131 -2.951 1.00 93.25 83 ILE A CA 1
ATOM 702 C C . ILE A 1 83 ? 6.880 -7.227 -2.504 1.00 93.25 83 ILE A C 1
ATOM 704 O O . ILE A 1 83 ? 6.385 -7.399 -1.391 1.00 93.25 83 ILE A O 1
ATOM 708 N N . LEU A 1 84 ? 6.369 -6.356 -3.379 1.00 94.75 84 LEU A N 1
ATOM 709 C CA . LEU A 1 84 ? 5.172 -5.568 -3.101 1.00 94.75 84 LEU A CA 1
ATOM 710 C C . LEU A 1 84 ? 4.002 -6.474 -2.716 1.00 94.75 84 LEU A C 1
ATOM 712 O O . LEU A 1 84 ? 3.419 -6.249 -1.663 1.00 94.75 84 LEU A O 1
ATOM 716 N N . ARG A 1 85 ? 3.709 -7.543 -3.473 1.00 94.31 85 ARG A N 1
ATOM 717 C CA . ARG A 1 85 ? 2.639 -8.500 -3.114 1.00 94.31 85 ARG A CA 1
ATOM 718 C C . ARG A 1 85 ? 2.848 -9.115 -1.726 1.00 94.31 85 ARG A C 1
ATOM 720 O O . ARG A 1 85 ? 1.877 -9.267 -0.991 1.00 94.31 85 ARG A O 1
ATOM 727 N N . SER A 1 86 ? 4.090 -9.416 -1.339 1.00 93.00 86 SER A N 1
ATOM 728 C CA . SER A 1 86 ? 4.405 -9.959 -0.005 1.00 93.00 86 SER A CA 1
ATOM 729 C C . SER A 1 86 ? 4.181 -8.962 1.143 1.00 93.00 86 SER A C 1
ATOM 731 O O . SER A 1 86 ? 3.911 -9.365 2.273 1.00 93.00 86 SER A O 1
ATOM 733 N N . CYS A 1 87 ? 4.240 -7.663 0.844 1.00 94.69 87 CYS A N 1
ATOM 734 C CA . CYS A 1 87 ? 3.976 -6.565 1.772 1.00 94.69 87 CYS A CA 1
ATOM 735 C C . CYS A 1 87 ? 2.484 -6.222 1.896 1.00 94.69 87 CYS A C 1
ATOM 737 O O . CYS A 1 87 ? 2.106 -5.336 2.663 1.00 94.69 87 CYS A O 1
ATOM 739 N N . LEU A 1 88 ? 1.615 -6.886 1.134 1.00 95.81 88 LEU A N 1
ATOM 740 C CA . LEU A 1 88 ? 0.179 -6.648 1.137 1.00 95.81 88 LEU A CA 1
ATOM 741 C C . LEU A 1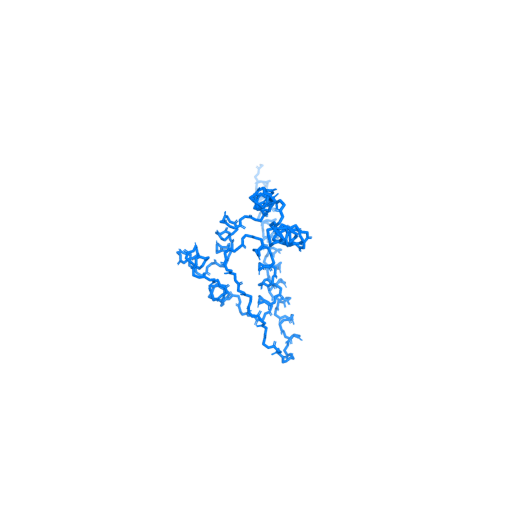 88 ? -0.534 -7.751 1.918 1.00 95.81 88 LEU A C 1
ATOM 743 O O . LEU A 1 88 ? -0.322 -8.943 1.709 1.00 95.81 88 LEU A O 1
ATOM 747 N N . SER A 1 89 ? -1.449 -7.353 2.799 1.00 94.62 89 SER A N 1
ATOM 748 C CA . SER A 1 89 ? -2.429 -8.294 3.344 1.00 94.62 89 SER A CA 1
ATOM 749 C C . SER A 1 89 ? -3.379 -8.793 2.245 1.00 94.62 89 SER A C 1
ATOM 751 O O . SER A 1 89 ? -3.432 -8.240 1.145 1.00 94.62 89 SER A O 1
ATOM 753 N N . LYS A 1 90 ? -4.157 -9.839 2.546 1.00 93.56 90 LYS A N 1
ATOM 754 C CA . LYS A 1 90 ? -5.009 -10.547 1.576 1.00 93.56 90 LYS A CA 1
ATOM 755 C C . LYS A 1 90 ? -5.841 -9.617 0.680 1.00 93.56 90 LYS A C 1
ATOM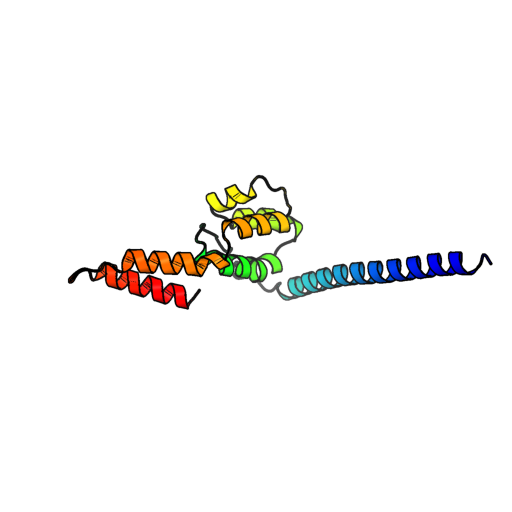 757 O O . LYS A 1 90 ? -5.815 -9.764 -0.534 1.00 93.56 90 LYS A O 1
ATOM 762 N N . GLU A 1 91 ? -6.549 -8.649 1.264 1.00 94.19 91 GLU A N 1
ATOM 763 C CA . GLU A 1 91 ? -7.454 -7.784 0.499 1.00 94.19 91 GLU A CA 1
ATOM 764 C C . GLU A 1 91 ? -6.707 -6.797 -0.426 1.00 94.19 91 GLU A C 1
ATOM 766 O O . GLU A 1 91 ? -7.037 -6.755 -1.609 1.00 94.19 91 GLU A O 1
ATOM 771 N N . PRO A 1 92 ? -5.698 -6.023 0.021 1.00 93.81 92 PRO A N 1
ATOM 772 C CA . PRO A 1 92 ? -4.862 -5.245 -0.893 1.00 93.81 92 PRO A CA 1
ATOM 773 C C . PRO A 1 92 ? -4.131 -6.095 -1.941 1.00 93.81 92 PRO A C 1
ATOM 775 O O . PRO A 1 92 ? -3.994 -5.655 -3.078 1.00 93.81 92 PRO A O 1
ATOM 778 N N . ALA A 1 93 ? -3.70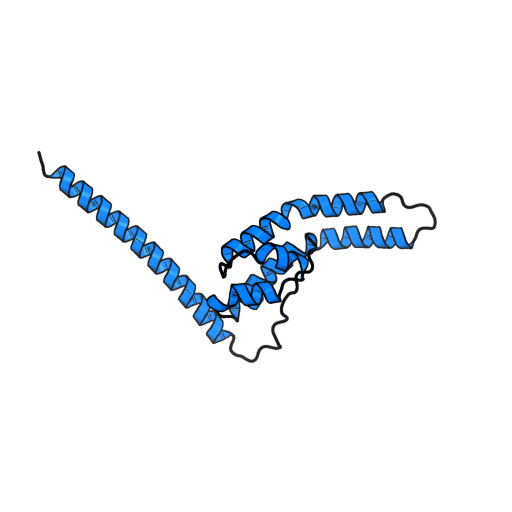3 -7.317 -1.608 1.00 94.75 93 ALA A N 1
ATOM 779 C CA . ALA A 1 93 ? -3.097 -8.229 -2.580 1.00 94.75 93 ALA A CA 1
ATOM 780 C C . ALA A 1 93 ? -4.102 -8.641 -3.671 1.00 94.75 93 ALA A C 1
ATOM 782 O O . ALA A 1 93 ? -3.772 -8.636 -4.856 1.00 94.75 93 ALA A O 1
ATOM 783 N N . ASP A 1 94 ? -5.359 -8.902 -3.297 1.00 94.31 94 ASP A N 1
ATOM 784 C CA . ASP A 1 94 ? -6.450 -9.197 -4.233 1.00 94.31 94 ASP A CA 1
ATOM 785 C C . ASP A 1 94 ? -6.742 -8.047 -5.213 1.00 94.31 94 ASP A C 1
ATOM 787 O O . ASP A 1 94 ? -7.271 -8.288 -6.297 1.00 94.31 94 ASP A O 1
ATOM 791 N N . VAL A 1 95 ? -6.400 -6.804 -4.861 1.00 93.81 95 VAL A N 1
ATOM 792 C CA . VAL A 1 95 ? -6.597 -5.617 -5.715 1.00 93.81 95 VAL A CA 1
ATOM 793 C C . VAL A 1 95 ? -5.621 -5.599 -6.884 1.00 93.81 95 VAL A C 1
ATOM 795 O O . VAL A 1 95 ? -5.971 -5.131 -7.965 1.00 93.81 95 VAL A O 1
ATOM 798 N N . VAL A 1 96 ? -4.412 -6.112 -6.667 1.00 94.62 96 VAL A N 1
ATOM 799 C CA . VAL A 1 96 ? -3.316 -6.098 -7.642 1.00 94.62 96 VAL A CA 1
ATOM 800 C C . VAL A 1 96 ? -3.048 -7.469 -8.261 1.00 94.62 96 VAL A C 1
ATOM 802 O O . VAL A 1 96 ? -2.195 -7.584 -9.129 1.00 94.62 96 VAL A O 1
ATOM 805 N N . LYS A 1 97 ? -3.771 -8.521 -7.853 1.00 91.50 97 LYS A N 1
ATOM 806 C CA . LYS A 1 97 ? -3.512 -9.901 -8.306 1.00 91.50 97 LYS A CA 1
ATOM 807 C C . LYS A 1 97 ? -3.671 -10.124 -9.808 1.00 91.50 97 LYS A C 1
ATOM 809 O O . LYS A 1 97 ? -3.085 -11.056 -10.336 1.00 91.50 97 LYS A O 1
ATOM 814 N N . SER A 1 98 ? -4.514 -9.329 -10.468 1.00 89.62 98 SER A N 1
ATOM 815 C CA . SER A 1 98 ? -4.751 -9.413 -11.913 1.00 89.62 98 SER A CA 1
ATOM 816 C C . SER A 1 98 ? -3.793 -8.537 -12.717 1.00 89.62 98 SER A C 1
ATOM 818 O O . SER A 1 98 ? -3.980 -8.392 -13.919 1.00 89.62 98 SER A O 1
ATOM 820 N N . ILE A 1 99 ? -2.853 -7.873 -12.045 1.00 91.56 99 ILE A N 1
ATOM 821 C CA . ILE A 1 99 ? -1.806 -7.076 -12.666 1.00 91.56 99 ILE A CA 1
ATOM 822 C C . ILE A 1 99 ? -0.573 -7.970 -12.734 1.00 91.56 99 ILE A C 1
ATOM 824 O O . ILE A 1 99 ? -0.194 -8.591 -11.730 1.00 91.56 99 ILE A O 1
ATOM 828 N N . ASP A 1 100 ? 0.027 -8.023 -13.920 1.00 90.19 100 ASP A N 1
ATOM 829 C CA . ASP A 1 100 ? 1.299 -8.698 -14.162 1.00 90.19 100 ASP A CA 1
ATOM 830 C C . ASP A 1 100 ? 2.429 -8.042 -13.341 1.00 90.19 100 ASP A C 1
ATOM 832 O O . ASP A 1 100 ? 2.193 -7.255 -12.422 1.00 90.19 100 ASP A O 1
ATOM 836 N N . ASP A 1 101 ? 3.685 -8.363 -13.633 1.00 90.50 101 ASP A N 1
ATOM 837 C CA . ASP A 1 101 ? 4.850 -7.825 -12.918 1.00 90.50 101 ASP A CA 1
ATOM 838 C C . ASP A 1 101 ? 5.184 -6.370 -13.313 1.00 90.50 101 ASP A C 1
ATOM 840 O O . ASP A 1 101 ? 6.332 -6.006 -13.555 1.00 90.50 101 ASP A O 1
ATOM 844 N N . ASP A 1 102 ? 4.157 -5.520 -13.343 1.00 93.50 102 ASP A N 1
ATOM 845 C CA . ASP A 1 102 ? 4.235 -4.076 -13.543 1.00 93.50 102 ASP A CA 1
ATOM 846 C C . ASP A 1 102 ? 4.008 -3.353 -12.207 1.00 93.50 102 ASP A C 1
ATOM 848 O O . ASP A 1 102 ? 2.879 -3.152 -11.743 1.00 93.50 102 ASP A O 1
ATOM 852 N N . LEU A 1 103 ? 5.114 -2.941 -11.584 1.00 93.00 103 LEU A N 1
ATOM 853 C CA . LEU A 1 103 ? 5.108 -2.237 -10.303 1.00 93.00 103 LEU A CA 1
ATOM 854 C C . LEU A 1 103 ? 4.320 -0.916 -10.359 1.00 93.00 103 LEU A C 1
ATOM 856 O O . LEU A 1 103 ? 3.642 -0.563 -9.391 1.00 93.00 103 LEU A O 1
ATOM 860 N N . GLU A 1 104 ? 4.399 -0.177 -11.466 1.00 93.62 104 GLU A N 1
ATOM 861 C CA . GLU A 1 104 ? 3.739 1.123 -11.609 1.00 93.62 104 GLU A CA 1
ATOM 862 C C . GLU A 1 104 ? 2.220 0.947 -11.705 1.00 93.62 104 GLU A C 1
ATOM 864 O O . GLU A 1 104 ? 1.462 1.621 -10.996 1.00 93.62 104 GLU A O 1
ATOM 869 N N . ALA A 1 105 ? 1.766 -0.026 -12.499 1.00 95.00 105 ALA A N 1
ATOM 870 C CA . ALA A 1 105 ? 0.354 -0.380 -12.589 1.00 95.00 105 ALA A CA 1
ATOM 871 C C . ALA A 1 105 ? -0.205 -0.862 -11.239 1.00 95.00 105 ALA A C 1
ATOM 873 O O . ALA A 1 105 ? -1.312 -0.467 -10.851 1.00 95.00 105 ALA A O 1
ATOM 874 N N . MET A 1 106 ? 0.563 -1.657 -10.483 1.00 95.62 106 MET A N 1
ATOM 875 C CA . MET A 1 106 ? 0.181 -2.086 -9.134 1.00 95.62 106 MET A CA 1
ATOM 876 C C . MET A 1 106 ? -0.015 -0.894 -8.189 1.00 95.62 106 MET A C 1
ATOM 878 O O . MET A 1 106 ? -1.047 -0.803 -7.515 1.00 95.62 106 MET A O 1
ATOM 882 N N . TRP A 1 107 ? 0.932 0.050 -8.163 1.00 95.44 107 TRP A N 1
ATOM 883 C CA . TRP A 1 107 ? 0.819 1.260 -7.345 1.00 95.44 107 TRP A CA 1
ATOM 884 C C . TRP A 1 107 ? -0.368 2.123 -7.733 1.00 95.44 107 TRP A C 1
ATOM 886 O O . TRP A 1 107 ? -1.083 2.608 -6.854 1.00 95.44 107 TRP A O 1
ATOM 896 N N . LYS A 1 108 ? -0.610 2.290 -9.035 1.00 94.44 108 LYS A N 1
ATOM 897 C CA . LYS A 1 108 ? -1.768 3.028 -9.536 1.00 94.44 108 LYS A CA 1
ATOM 898 C C . LYS A 1 108 ? -3.067 2.420 -9.013 1.00 94.44 108 LYS A C 1
ATOM 900 O O . LYS A 1 108 ? -3.894 3.133 -8.450 1.00 94.44 108 LYS A O 1
ATOM 905 N N . ARG A 1 109 ? -3.218 1.097 -9.109 1.00 94.38 109 ARG A N 1
ATOM 906 C CA . ARG A 1 109 ? -4.429 0.399 -8.661 1.00 94.38 109 ARG A CA 1
ATOM 907 C C . ARG A 1 109 ? -4.642 0.490 -7.149 1.00 94.38 109 ARG A C 1
ATOM 909 O O . ARG A 1 109 ? -5.777 0.653 -6.696 1.00 94.38 109 ARG A O 1
ATOM 916 N N . LEU A 1 110 ? -3.564 0.407 -6.368 1.00 94.62 110 LEU A N 1
ATOM 917 C CA . LEU A 1 110 ? -3.615 0.633 -4.922 1.00 94.62 110 LEU A CA 1
ATOM 918 C C . LEU A 1 110 ? -4.008 2.077 -4.601 1.00 94.62 110 LEU A C 1
ATOM 920 O O . LEU A 1 110 ? -4.849 2.289 -3.733 1.00 94.62 110 LEU A O 1
ATOM 924 N N . HIS A 1 111 ? -3.461 3.055 -5.323 1.00 93.06 111 HIS A N 1
ATOM 925 C CA . HIS A 1 111 ? -3.748 4.471 -5.109 1.00 93.06 111 HIS A CA 1
ATOM 926 C C . HIS A 1 111 ? -5.195 4.830 -5.461 1.00 93.06 111 HIS A C 1
ATOM 928 O O . HIS A 1 111 ? -5.833 5.570 -4.725 1.00 93.06 111 HIS A O 1
ATOM 934 N N . GLU A 1 112 ? -5.749 4.242 -6.521 1.00 92.19 112 GLU A N 1
ATOM 935 C CA . GLU A 1 112 ? -7.165 4.396 -6.873 1.00 92.19 112 GLU A CA 1
ATOM 936 C C . GLU A 1 112 ? -8.101 3.866 -5.774 1.00 92.19 112 GLU A C 1
ATOM 938 O O . GLU A 1 112 ? -9.152 4.453 -5.509 1.00 92.19 112 GLU A O 1
ATOM 943 N N . LYS A 1 113 ? -7.743 2.747 -5.127 1.00 91.81 113 LYS A N 1
ATOM 944 C CA . LYS A 1 113 ? -8.586 2.136 -4.090 1.00 91.81 113 LYS A CA 1
ATOM 945 C C . LYS A 1 113 ? -8.405 2.782 -2.715 1.00 91.81 113 LYS A C 1
ATOM 947 O O . LYS A 1 113 ? -9.394 2.998 -2.018 1.00 91.81 113 LYS A O 1
ATOM 952 N N . TYR A 1 114 ? -7.167 3.062 -2.321 1.00 91.31 114 TYR A N 1
ATOM 953 C CA . TYR A 1 114 ? -6.787 3.572 -0.997 1.00 91.31 114 TYR A CA 1
ATOM 954 C C . TYR A 1 114 ? -6.395 5.053 -1.046 1.00 91.31 114 TYR A C 1
ATOM 956 O O . TYR A 1 114 ? -5.475 5.481 -0.355 1.00 91.31 114 TYR A O 1
ATOM 964 N N . ASP A 1 115 ? -7.096 5.811 -1.891 1.00 86.88 115 ASP A N 1
ATOM 965 C CA . ASP A 1 115 ? -6.866 7.224 -2.180 1.00 86.88 115 ASP A CA 1
ATOM 966 C C . ASP A 1 115 ? -6.567 8.046 -0.908 1.00 86.88 115 ASP A C 1
ATOM 968 O O . ASP A 1 115 ? -7.436 8.179 -0.036 1.00 86.88 115 ASP A O 1
ATOM 972 N N . PRO A 1 116 ? -5.348 8.604 -0.787 1.00 78.31 116 PRO A N 1
ATOM 973 C CA . PRO A 1 116 ? -4.929 9.334 0.400 1.00 78.31 116 PRO A CA 1
ATOM 974 C C . PRO A 1 116 ? -5.698 10.646 0.592 1.00 78.31 116 PRO A C 1
ATOM 976 O O . PRO A 1 116 ? -5.746 11.158 1.706 1.00 78.31 116 PRO A O 1
ATOM 979 N N . THR A 1 117 ? -6.359 11.178 -0.442 1.00 83.94 117 THR A N 1
ATOM 980 C CA . THR A 1 117 ? -7.204 12.375 -0.297 1.00 83.94 117 THR A CA 1
ATOM 981 C C . THR A 1 117 ? -8.443 12.115 0.567 1.00 83.94 117 THR A C 1
ATOM 983 O O . THR A 1 117 ? -8.982 13.043 1.165 1.00 83.94 117 THR A O 1
ATOM 986 N N . LYS A 1 118 ? -8.847 10.845 0.722 1.00 84.12 118 LYS A N 1
ATOM 987 C CA . LYS A 1 118 ? -10.008 10.426 1.526 1.00 84.12 118 LYS A CA 1
ATOM 988 C C . LYS A 1 118 ? -9.688 10.212 3.005 1.00 84.12 118 LYS A C 1
ATOM 990 O O . LYS A 1 118 ? -10.581 9.870 3.778 1.00 84.12 118 LYS A O 1
ATOM 995 N N . VAL A 1 119 ? -8.430 10.387 3.423 1.00 83.31 119 VAL A N 1
ATOM 996 C CA . VAL A 1 119 ? -8.011 10.232 4.829 1.00 83.31 119 VAL A CA 1
ATOM 997 C C . VAL A 1 119 ? -8.822 11.157 5.742 1.00 83.31 119 VAL A C 1
ATOM 999 O O . VAL A 1 119 ? -9.328 10.710 6.771 1.00 83.31 119 VAL A O 1
ATOM 1002 N N . VAL A 1 120 ? -9.036 12.408 5.321 1.00 82.50 120 VAL A N 1
ATOM 1003 C CA . VAL A 1 120 ? -9.825 13.399 6.071 1.00 82.50 120 VAL A CA 1
ATOM 1004 C C . VAL A 1 120 ? -11.270 12.939 6.259 1.00 82.50 120 VAL A C 1
ATOM 1006 O O . VAL A 1 120 ? -11.782 12.999 7.375 1.00 82.50 120 VAL A O 1
ATOM 1009 N N . ASP A 1 121 ? -11.913 12.419 5.211 1.00 85.19 121 ASP A N 1
ATOM 1010 C CA . ASP A 1 121 ? -13.292 11.921 5.285 1.00 85.19 121 ASP A CA 1
ATOM 1011 C C . ASP A 1 121 ? -13.413 10.734 6.247 1.00 85.19 121 ASP A C 1
ATOM 1013 O O . ASP A 1 121 ? -14.361 10.644 7.030 1.00 85.19 121 ASP A O 1
ATOM 1017 N N . VAL A 1 122 ? -12.424 9.833 6.232 1.00 83.81 122 VAL A N 1
ATOM 1018 C CA . VAL A 1 122 ? -12.358 8.687 7.148 1.00 83.81 122 VAL A CA 1
ATOM 1019 C C . VAL A 1 122 ? -12.217 9.151 8.599 1.00 83.81 122 VAL A C 1
ATOM 1021 O O . VAL A 1 122 ? -12.917 8.628 9.469 1.00 83.81 122 VAL A O 1
ATOM 1024 N N . ILE A 1 123 ? -11.356 10.138 8.867 1.00 83.50 123 ILE A N 1
ATOM 1025 C CA . ILE A 1 123 ? -11.179 10.717 10.207 1.00 83.50 123 ILE A CA 1
ATOM 1026 C C . ILE A 1 123 ? -12.464 11.425 10.654 1.00 83.50 123 ILE A C 1
ATOM 1028 O O . ILE A 1 123 ? -12.949 11.177 11.757 1.00 83.50 123 ILE A O 1
ATOM 1032 N N . MET A 1 124 ? -13.065 12.249 9.793 1.00 84.25 124 MET A N 1
ATOM 1033 C CA . MET A 1 124 ? -14.307 12.965 10.096 1.00 84.25 124 MET A CA 1
ATOM 1034 C C . MET A 1 124 ? -15.461 12.009 10.403 1.00 84.25 124 MET A C 1
ATOM 1036 O O . MET A 1 124 ? -16.183 12.213 11.380 1.00 84.25 124 MET A O 1
ATOM 1040 N N . ASN A 1 125 ? -15.613 10.937 9.623 1.00 86.12 125 ASN A N 1
ATOM 1041 C CA . ASN A 1 125 ? -16.616 9.909 9.887 1.00 86.12 125 ASN A CA 1
ATOM 1042 C C . ASN A 1 125 ? -16.350 9.187 11.219 1.00 86.12 125 ASN A C 1
ATOM 1044 O O . ASN A 1 125 ? -17.273 8.996 12.011 1.00 86.12 125 ASN A O 1
ATOM 1048 N N . ALA A 1 126 ? -15.091 8.837 11.512 1.00 82.75 126 ALA A N 1
ATOM 1049 C CA . ALA A 1 126 ? -14.727 8.226 12.789 1.00 82.75 126 ALA A CA 1
ATOM 1050 C C . ALA A 1 126 ? -15.107 9.136 13.968 1.00 82.75 126 ALA A C 1
ATOM 1052 O O . ALA A 1 126 ? -15.805 8.682 14.873 1.00 82.75 126 ALA A O 1
ATOM 1053 N N . ILE A 1 127 ? -14.760 10.429 13.901 1.00 82.81 127 ILE A N 1
ATOM 1054 C CA . ILE A 1 127 ? -15.127 11.438 14.906 1.00 82.81 127 ILE A CA 1
ATOM 1055 C C . ILE A 1 127 ? -16.647 11.494 15.090 1.00 82.81 127 ILE A C 1
ATOM 1057 O O . ILE A 1 127 ? -17.118 11.445 16.228 1.00 82.81 127 ILE A O 1
ATOM 1061 N N . GLN A 1 128 ? -17.420 11.562 13.999 1.00 84.06 128 GLN A N 1
ATOM 1062 C CA . GLN A 1 128 ? -18.887 11.613 14.049 1.00 84.06 128 GLN A CA 1
ATOM 1063 C C . GLN A 1 128 ? -19.494 10.390 14.748 1.00 84.06 128 GLN A C 1
ATOM 1065 O O . GLN A 1 128 ? -20.367 10.557 15.600 1.00 84.06 128 GLN A O 1
ATOM 1070 N N . ILE A 1 129 ? -19.003 9.183 14.452 1.00 80.38 129 ILE A N 1
ATOM 1071 C CA . ILE A 1 129 ? -19.464 7.935 15.082 1.00 80.38 129 ILE A CA 1
ATOM 1072 C C . ILE A 1 129 ? -19.181 7.945 16.592 1.00 80.38 129 ILE A C 1
ATOM 1074 O O . ILE A 1 129 ? -20.031 7.553 17.398 1.00 80.38 129 ILE A O 1
ATOM 1078 N N . THR A 1 130 ? -18.005 8.429 16.997 1.00 73.19 130 THR A N 1
ATOM 1079 C CA . THR A 1 130 ? -17.624 8.526 18.414 1.00 73.19 130 THR A CA 1
ATOM 1080 C C . THR A 1 130 ? -18.243 9.712 19.155 1.00 73.19 130 THR A C 1
ATOM 1082 O O . THR A 1 130 ? -18.172 9.732 20.375 1.00 73.19 130 THR A O 1
ATOM 1085 N N . ARG A 1 131 ? -18.878 10.685 18.482 1.00 67.50 131 ARG A N 1
ATOM 1086 C CA . ARG A 1 131 ? -19.324 11.953 19.099 1.00 67.50 131 ARG A CA 1
ATOM 1087 C C . ARG A 1 131 ? -20.480 11.811 20.095 1.00 67.50 131 ARG A C 1
ATOM 1089 O O . ARG A 1 131 ? -20.605 12.639 20.993 1.00 67.50 131 ARG A O 1
ATOM 1096 N N . ASN A 1 132 ? -21.334 10.798 19.953 1.00 72.50 132 ASN A N 1
ATOM 1097 C CA . ASN A 1 132 ? -22.501 10.626 20.825 1.00 72.50 132 ASN A CA 1
ATOM 1098 C C . ASN A 1 132 ? -22.125 9.890 22.123 1.00 72.50 132 ASN A C 1
ATOM 1100 O O . ASN A 1 132 ? -22.489 8.726 22.297 1.00 72.50 132 ASN A O 1
ATOM 1104 N N . ILE A 1 133 ? -21.336 10.544 22.980 1.00 74.88 133 ILE A N 1
ATOM 1105 C CA . ILE A 1 133 ? -20.845 10.012 24.260 1.00 74.88 133 ILE A CA 1
ATOM 1106 C C . ILE A 1 133 ? -21.785 10.473 25.369 1.00 74.88 133 ILE A C 1
ATOM 1108 O O . ILE A 1 133 ? -22.001 11.672 25.541 1.00 74.88 133 ILE A O 1
ATOM 1112 N N . ARG A 1 134 ? -22.338 9.529 26.128 1.00 77.62 134 ARG A N 1
ATOM 1113 C CA . ARG A 1 134 ? -23.140 9.824 27.325 1.00 77.62 134 ARG A CA 1
ATOM 1114 C C . ARG A 1 134 ? -22.254 9.893 28.569 1.00 77.62 134 ARG A C 1
ATOM 1116 O O . ARG A 1 134 ? -21.173 9.302 28.600 1.00 77.62 134 ARG A O 1
ATOM 1123 N N . ASP A 1 135 ? -22.731 10.568 29.613 1.00 71.06 135 ASP A N 1
ATOM 1124 C CA . ASP A 1 135 ? -22.047 10.576 30.908 1.00 71.06 135 ASP A CA 1
ATOM 1125 C C . ASP A 1 135 ? -21.835 9.143 31.423 1.00 71.06 135 ASP A C 1
ATOM 1127 O O . ASP A 1 135 ? -22.749 8.317 31.421 1.00 71.06 135 ASP A O 1
ATOM 1131 N N . GLY A 1 136 ? -20.597 8.839 31.822 1.00 75.94 136 GLY A N 1
ATOM 1132 C CA . GLY A 1 136 ? -20.161 7.505 32.251 1.00 75.94 136 GLY A CA 1
ATOM 1133 C C . GLY A 1 136 ? -19.506 6.638 31.163 1.00 75.94 136 GLY A C 1
ATOM 1134 O O . GLY A 1 136 ? -18.870 5.640 31.496 1.00 75.94 136 GLY A O 1
ATOM 1135 N N . GLU A 1 137 ? -19.561 7.013 29.878 1.00 78.62 137 GLU A N 1
ATOM 1136 C CA . GLU A 1 137 ? -18.947 6.250 28.771 1.00 78.62 137 GLU A CA 1
ATOM 1137 C C . GLU A 1 137 ? -17.444 6.572 28.581 1.00 78.62 137 GLU A C 1
ATOM 1139 O O . GLU A 1 137 ? -16.994 6.949 27.496 1.00 78.62 137 GLU A O 1
ATOM 1144 N N . ASN A 1 138 ? -16.638 6.400 29.638 1.00 82.81 138 ASN A N 1
ATOM 1145 C CA . ASN A 1 138 ? -15.206 6.752 29.641 1.00 82.81 138 ASN A CA 1
ATOM 1146 C C . ASN A 1 138 ? -14.401 6.065 28.522 1.00 82.81 138 ASN A C 1
ATOM 1148 O O . ASN A 1 138 ? -13.528 6.690 27.925 1.00 82.81 138 ASN A O 1
ATOM 1152 N N . ASN A 1 139 ? -14.728 4.816 28.181 1.00 82.81 139 ASN A N 1
ATOM 1153 C CA . ASN A 1 139 ? -14.046 4.083 27.109 1.00 82.81 139 ASN A CA 1
ATOM 1154 C C . ASN A 1 139 ? -14.246 4.751 25.740 1.00 82.81 139 ASN A C 1
ATOM 1156 O O . ASN A 1 139 ? -13.289 4.922 24.993 1.00 82.81 139 ASN A O 1
ATOM 1160 N N . ARG A 1 140 ? -15.464 5.220 25.445 1.00 79.44 140 ARG A N 1
ATOM 1161 C CA . ARG A 1 140 ? -15.781 5.902 24.178 1.00 79.44 140 ARG A CA 1
ATOM 1162 C C . ARG A 1 140 ? -15.128 7.280 24.098 1.00 79.44 140 ARG A C 1
ATOM 1164 O O . ARG A 1 140 ? -14.767 7.741 23.019 1.00 79.44 140 ARG A O 1
ATOM 1171 N N . ARG A 1 141 ? -14.929 7.924 25.251 1.00 79.06 141 ARG A N 1
ATOM 1172 C CA . ARG A 1 141 ? -14.155 9.166 25.358 1.00 79.06 141 ARG A CA 1
ATOM 1173 C C . ARG A 1 141 ? -12.680 8.947 25.038 1.00 79.06 141 ARG A C 1
ATOM 1175 O O . ARG A 1 141 ? -12.116 9.737 24.289 1.00 79.06 141 ARG A O 1
ATOM 1182 N N . VAL A 1 142 ? -12.079 7.876 25.555 1.00 85.06 142 VAL A N 1
ATOM 1183 C CA . VAL A 1 142 ? -10.700 7.490 25.212 1.00 85.06 142 VAL A CA 1
ATOM 1184 C C . VAL A 1 142 ? -10.586 7.134 23.726 1.00 85.06 142 VAL A C 1
ATOM 1186 O O . VAL A 1 142 ? -9.651 7.578 23.071 1.00 85.06 142 VAL A O 1
ATOM 1189 N N . GLU A 1 143 ? -11.558 6.414 23.160 1.00 84.31 143 GLU A N 1
ATOM 1190 C CA . GLU A 1 143 ? -11.599 6.117 21.719 1.00 84.31 143 GLU A CA 1
ATOM 1191 C C . GLU A 1 143 ? -11.637 7.386 20.860 1.00 84.31 143 GLU A C 1
ATOM 1193 O O . GLU A 1 143 ? -10.878 7.487 19.899 1.00 84.31 143 GLU A O 1
ATOM 1198 N N . LEU A 1 144 ? -12.465 8.375 21.219 1.00 83.06 144 LEU A N 1
ATOM 1199 C CA . LEU A 1 144 ? -12.514 9.658 20.513 1.00 83.06 144 LEU A CA 1
ATOM 1200 C C . LEU A 1 144 ? -11.171 10.398 20.579 1.00 83.06 144 LEU A C 1
ATOM 1202 O O . LEU A 1 144 ? -10.724 10.929 19.564 1.00 83.06 144 LEU A O 1
ATOM 1206 N N . ILE A 1 145 ? -10.530 10.429 21.754 1.00 84.12 145 ILE A N 1
ATOM 1207 C CA . ILE A 1 145 ? -9.208 11.053 21.927 1.00 84.12 145 ILE A CA 1
ATOM 1208 C C . ILE A 1 145 ? -8.192 10.374 21.008 1.00 84.12 145 ILE A C 1
ATOM 1210 O O . ILE A 1 145 ? -7.533 11.062 20.235 1.00 84.12 145 ILE A O 1
ATOM 1214 N N . ASN A 1 146 ? -8.139 9.040 21.010 1.00 85.69 146 ASN A N 1
ATOM 1215 C CA . ASN A 1 146 ? -7.228 8.286 20.150 1.00 85.69 146 ASN A CA 1
ATOM 1216 C C . ASN A 1 146 ? -7.484 8.563 18.661 1.00 85.69 146 ASN A C 1
ATOM 1218 O O . ASN A 1 146 ? -6.539 8.760 17.909 1.00 85.69 146 ASN A O 1
ATOM 1222 N N . VAL A 1 147 ? -8.747 8.642 18.221 1.00 83.81 147 VAL A N 1
ATOM 1223 C CA . VAL A 1 147 ? -9.085 8.965 16.821 1.00 83.81 147 VAL A CA 1
ATOM 1224 C C . VAL A 1 147 ? -8.545 10.337 16.410 1.00 83.81 147 VAL A C 1
ATOM 1226 O O . VAL A 1 147 ? -8.024 10.476 15.302 1.00 83.81 147 VAL A O 1
ATOM 1229 N N . VAL A 1 148 ? -8.666 11.340 17.283 1.00 81.38 148 VAL A N 1
ATOM 1230 C CA . VAL A 1 148 ? -8.177 12.701 17.017 1.00 81.38 148 VAL A CA 1
ATOM 1231 C C . VAL A 1 148 ? -6.651 12.759 17.059 1.00 81.38 148 VAL A C 1
ATOM 1233 O O . VAL A 1 148 ? -6.046 13.367 16.180 1.00 81.38 148 VAL A O 1
ATOM 1236 N N . GLU A 1 149 ? -6.023 12.121 18.048 1.00 83.81 149 GLU A N 1
ATOM 1237 C CA . GLU A 1 149 ? -4.563 12.075 18.165 1.00 83.81 149 GLU A CA 1
ATOM 1238 C C . GLU A 1 149 ? -3.912 11.330 16.998 1.00 83.81 149 GLU A C 1
ATOM 1240 O O . GLU A 1 149 ? -2.909 11.805 16.466 1.00 83.81 149 GLU A O 1
ATOM 1245 N N . ASP A 1 150 ? -4.490 10.207 16.569 1.00 81.62 150 ASP A N 1
ATOM 1246 C CA . ASP A 1 150 ? -4.037 9.467 15.391 1.00 81.62 150 ASP A CA 1
ATOM 1247 C C . ASP A 1 150 ? -4.167 10.338 14.137 1.00 81.62 150 ASP A C 1
ATOM 1249 O O . ASP A 1 150 ? -3.204 10.496 13.395 1.00 81.62 150 ASP A O 1
ATOM 1253 N N . GLY A 1 151 ? -5.321 10.989 13.945 1.00 76.38 151 GLY A N 1
ATOM 1254 C CA . GLY A 1 151 ? -5.548 11.863 12.792 1.00 76.38 151 GLY A CA 1
ATOM 1255 C C . GLY A 1 151 ? -4.637 13.097 12.734 1.00 76.38 151 GLY A C 1
ATOM 1256 O O . GLY A 1 151 ? -4.459 13.655 11.659 1.00 76.38 151 GLY A O 1
ATOM 1257 N N . TYR A 1 152 ? -4.057 13.531 13.858 1.00 76.94 152 TYR A N 1
ATOM 1258 C CA . TYR A 1 152 ? -3.041 14.592 13.890 1.00 76.94 152 TYR A CA 1
ATOM 1259 C C . TYR A 1 152 ? -1.639 14.094 13.490 1.00 76.94 152 TYR A C 1
ATOM 1261 O O . TYR A 1 152 ? -0.791 14.891 13.090 1.00 76.94 152 TYR A O 1
ATOM 1269 N N . ARG A 1 153 ? -1.362 12.794 13.649 1.00 75.81 153 ARG A N 1
ATOM 1270 C CA . ARG A 1 153 ? -0.059 12.173 13.345 1.00 75.81 153 ARG A CA 1
ATOM 1271 C C . ARG A 1 153 ? 0.043 11.648 11.911 1.00 75.81 153 ARG A C 1
ATOM 1273 O O . ARG A 1 153 ? 1.167 11.389 11.467 1.00 75.81 153 ARG A O 1
ATOM 1280 N N . ASP A 1 154 ? -1.101 11.446 11.263 1.00 71.06 154 ASP A N 1
ATOM 1281 C CA . ASP A 1 154 ? -1.246 11.047 9.857 1.00 71.06 154 ASP A CA 1
ATOM 1282 C C . ASP A 1 154 ? -0.847 12.183 8.898 1.00 71.06 154 ASP A C 1
ATOM 1284 O O . ASP A 1 154 ? -0.114 11.884 7.923 1.00 71.06 154 ASP A O 1
#

Secondary structure (DSSP, 8-state):
--HHHHHHHHHHHHHHHHHHHHHHHHHHHHHHHHHHHHHHT-S--S------B-S-GGGHHHHHHHIIIIITTTS-GGGHHHHHHHTB-HHHHHHHTTS-S-HHHHHHHHHHHS-GGGHHHHHHHHHHHHT-PPTT-HHHHHHHHHHHHHHHH-

Radius of gyration: 24.35 Å; chains: 1; bounding box: 50×37×87 Å

Organism: Acropora cervicornis (NCBI:txid6130)

Foldseek 3Di:
DPPVVVVVVVVVVVVVVVVVVVVVVVVVVVVVVLVVLQVVPPDDDPPQPLAADELALLCVVVNVVSCVPGVSSHDDLQCSQVSVLVNYDPPLNVQCVPPDSDPVVSVVSSCVRSPNVCLVVVLVVQLVVLVPDDPPNVVSVVSNVCSVVSSVVD